Protein AF-A0A353T2W4-F1 (afdb_monomer_lite)

Radius of gyration: 11.77 Å; chains: 1; bounding box: 34×20×27 Å

Foldseek 3Di:
DVLVVVQVVLFVLLCPQPFWPGKHFDADPVSDTDDIDTDGDPPDDPVVSVVSSVVSVVVVD

Sequence (61 aa):
MAELESIEEYQQLLNKIPGVLSSRIITDDHSNITDVHVLSTTNRGPKQIVRDVQSAMLAKY

Secondary structure (DSSP, 8-state):
-HHHHHHHHHHHHHTTSTTEEEEEEEE-TTS-EEEEEEEE-TTS-HHHHHHHHHHHHHHH-

pLDDT: mean 91.07, std 11.32, range [46.31, 98.0]

Structure (mmCIF, N/CA/C/O backbone):
data_AF-A0A353T2W4-F1
#
_entry.id   AF-A0A353T2W4-F1
#
loop_
_atom_site.group_PDB
_atom_site.id
_atom_site.type_symbol
_atom_site.label_atom_id
_atom_site.label_alt_id
_atom_site.label_comp_id
_atom_site.label_asym_id
_atom_site.label_entity_id
_atom_site.label_seq_id
_atom_site.pdbx_PDB_ins_code
_atom_site.C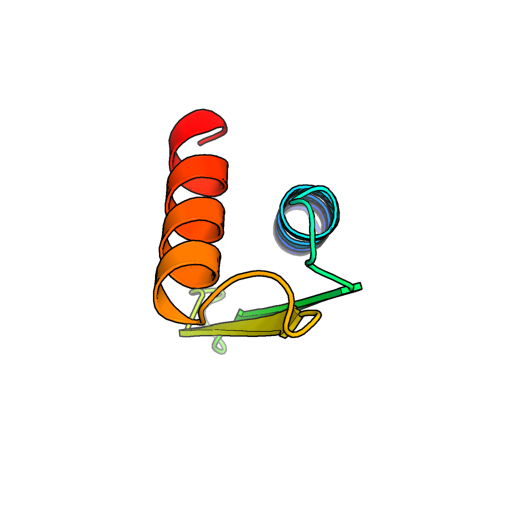artn_x
_atom_site.Cartn_y
_atom_site.Cartn_z
_atom_site.occupancy
_atom_site.B_iso_or_equiv
_atom_site.auth_seq_id
_atom_site.auth_comp_id
_atom_site.auth_asym_id
_atom_site.auth_atom_id
_atom_site.pdbx_PDB_model_num
ATOM 1 N N . MET A 1 1 ? 21.708 -1.185 -7.221 1.00 46.31 1 MET A N 1
ATOM 2 C CA . MET A 1 1 ? 21.464 -1.232 -5.758 1.00 46.31 1 MET A CA 1
ATOM 3 C C . MET A 1 1 ? 20.520 -0.119 -5.300 1.00 46.31 1 MET A C 1
ATOM 5 O O . MET A 1 1 ? 19.622 -0.440 -4.543 1.00 46.31 1 MET A O 1
ATOM 9 N N . ALA A 1 2 ? 20.626 1.116 -5.816 1.00 50.06 2 ALA A N 1
ATOM 10 C CA . ALA A 1 2 ? 19.779 2.256 -5.413 1.00 50.06 2 ALA A CA 1
ATOM 11 C C . ALA A 1 2 ? 18.249 2.111 -5.656 1.00 50.06 2 ALA A C 1
ATOM 13 O O . ALA A 1 2 ? 17.452 2.659 -4.898 1.00 50.06 2 ALA A O 1
ATOM 14 N N . GLU A 1 3 ? 17.807 1.367 -6.679 1.00 58.62 3 GLU A N 1
ATOM 15 C CA . GLU A 1 3 ? 16.363 1.207 -6.968 1.00 58.62 3 GLU A CA 1
ATOM 16 C C . GLU A 1 3 ? 15.645 0.256 -5.997 1.00 58.62 3 GLU A C 1
ATOM 18 O O . GLU A 1 3 ? 14.504 0.512 -5.618 1.00 58.62 3 GLU A O 1
ATOM 23 N N . LEU A 1 4 ? 16.319 -0.800 -5.524 1.00 59.53 4 LEU A N 1
ATOM 24 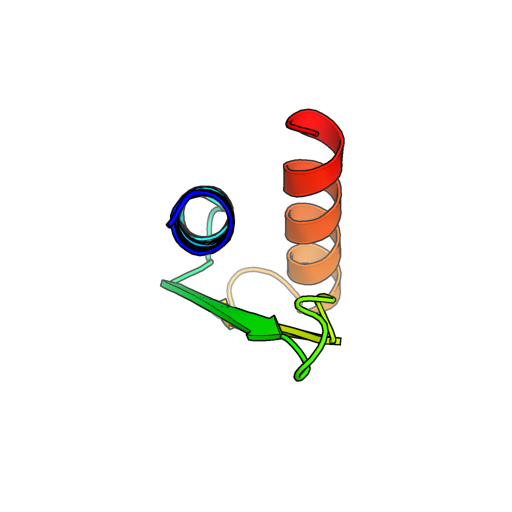C CA . LEU A 1 4 ? 15.753 -1.723 -4.529 1.00 59.53 4 LEU A CA 1
ATOM 25 C C . LEU A 1 4 ? 15.584 -1.052 -3.159 1.00 59.53 4 LEU A C 1
ATOM 27 O O . LEU A 1 4 ? 14.564 -1.267 -2.506 1.00 59.53 4 LEU A O 1
ATOM 31 N N . GLU A 1 5 ? 16.537 -0.201 -2.755 1.00 64.62 5 GLU A N 1
ATOM 32 C CA . GLU A 1 5 ? 16.427 0.597 -1.522 1.00 64.62 5 GLU A CA 1
ATOM 33 C C . GLU A 1 5 ? 15.182 1.496 -1.546 1.00 64.62 5 GLU A C 1
ATOM 35 O O . GLU A 1 5 ? 14.455 1.577 -0.557 1.00 64.62 5 GLU A O 1
ATOM 40 N N . SER A 1 6 ? 14.866 2.088 -2.703 1.00 83.06 6 SER A N 1
ATOM 41 C CA . SER A 1 6 ? 13.694 2.960 -2.862 1.00 83.06 6 SER A CA 1
ATOM 42 C C . SER A 1 6 ? 12.372 2.198 -2.689 1.00 83.06 6 SER A C 1
ATOM 44 O O . SER A 1 6 ? 11.456 2.680 -2.021 1.00 83.06 6 SER A O 1
ATOM 46 N N . ILE A 1 7 ? 12.272 0.975 -3.222 1.00 90.94 7 ILE A N 1
ATOM 47 C CA . ILE A 1 7 ? 11.071 0.135 -3.083 1.00 90.94 7 ILE A CA 1
ATOM 48 C C . ILE A 1 7 ? 10.843 -0.262 -1.623 1.00 90.94 7 ILE A C 1
ATOM 50 O O . ILE A 1 7 ? 9.712 -0.235 -1.127 1.00 90.94 7 ILE A O 1
ATOM 54 N N . GLU A 1 8 ? 11.908 -0.634 -0.918 1.00 92.25 8 GLU A N 1
ATOM 55 C CA . GLU A 1 8 ? 11.798 -1.034 0.479 1.00 92.25 8 GLU A CA 1
ATOM 56 C C . GLU A 1 8 ? 11.366 0.142 1.366 1.00 92.25 8 GLU A C 1
ATOM 58 O O . GLU A 1 8 ? 10.481 -0.022 2.210 1.00 92.25 8 GLU A O 1
ATOM 63 N N . GLU A 1 9 ? 11.869 1.352 1.104 1.00 93.88 9 GLU A N 1
ATOM 64 C CA . GLU A 1 9 ? 11.403 2.572 1.768 1.00 93.88 9 GLU A CA 1
ATOM 65 C C . GLU A 1 9 ? 9.920 2.868 1.522 1.00 93.88 9 GLU A C 1
ATOM 67 O O . GLU A 1 9 ? 9.207 3.282 2.444 1.00 93.88 9 GLU A O 1
ATOM 72 N N . TYR A 1 10 ? 9.437 2.665 0.295 1.00 94.44 10 TYR A N 1
ATOM 73 C CA . TYR A 1 10 ? 8.027 2.844 -0.042 1.00 94.44 10 TYR A CA 1
ATOM 74 C C . TYR A 1 10 ? 7.150 1.867 0.745 1.00 94.44 10 TYR A C 1
ATOM 76 O O . TYR A 1 10 ? 6.170 2.275 1.367 1.00 94.44 10 TYR A O 1
ATOM 84 N N . GLN A 1 11 ? 7.522 0.587 0.802 1.00 96.19 11 GLN A N 1
ATOM 85 C CA . GLN A 1 11 ? 6.788 -0.415 1.584 1.00 96.19 11 GLN A CA 1
ATOM 86 C C . GLN A 1 11 ? 6.822 -0.092 3.085 1.00 96.19 11 GLN A C 1
ATOM 88 O O . GLN A 1 11 ? 5.804 -0.190 3.771 1.00 96.19 11 GLN A O 1
ATOM 93 N N . GLN A 1 12 ? 7.968 0.357 3.608 1.00 96.56 12 GLN A N 1
ATOM 94 C CA . GLN A 1 12 ? 8.086 0.805 4.997 1.00 96.56 12 GLN A CA 1
ATOM 95 C C . GLN A 1 12 ? 7.207 2.026 5.293 1.00 96.56 12 GLN A C 1
ATOM 97 O O . GLN A 1 12 ? 6.649 2.119 6.386 1.00 96.56 12 GLN A O 1
ATOM 102 N N . LEU A 1 13 ? 7.067 2.959 4.347 1.00 96.12 13 LEU A N 1
ATOM 103 C CA . LEU A 1 13 ? 6.136 4.080 4.463 1.00 96.12 13 LEU A CA 1
ATOM 104 C C . LEU A 1 13 ? 4.689 3.583 4.522 1.00 96.12 13 LEU A C 1
ATOM 106 O O . LEU A 1 13 ? 3.955 3.960 5.433 1.00 96.12 13 LEU A O 1
ATOM 110 N N . LEU A 1 14 ? 4.286 2.719 3.588 1.00 96.88 14 LEU A N 1
ATOM 111 C CA . LEU A 1 14 ? 2.915 2.208 3.525 1.00 96.88 14 LEU A CA 1
ATOM 112 C C . LEU A 1 14 ? 2.541 1.385 4.760 1.00 96.88 14 LEU A C 1
ATOM 114 O O . LEU A 1 14 ? 1.422 1.500 5.253 1.00 96.88 14 LEU A O 1
ATOM 118 N N . ASN A 1 15 ? 3.484 0.630 5.324 1.00 97.56 15 ASN A N 1
ATOM 119 C CA . ASN A 1 15 ? 3.265 -0.139 6.551 1.00 97.56 15 ASN A CA 1
ATOM 120 C C . ASN A 1 15 ? 3.057 0.741 7.799 1.00 97.56 15 ASN A C 1
ATOM 122 O O . ASN A 1 15 ? 2.644 0.232 8.837 1.00 97.56 15 ASN A O 1
ATOM 126 N N . LYS A 1 16 ? 3.314 2.056 7.724 1.00 96.69 16 LYS A N 1
ATOM 127 C CA . LYS A 1 16 ? 2.991 3.012 8.801 1.00 96.69 16 LYS A CA 1
ATOM 128 C C . LYS A 1 16 ? 1.547 3.515 8.735 1.00 96.69 16 LYS A C 1
ATOM 130 O O . LYS A 1 16 ? 1.093 4.163 9.677 1.00 96.69 16 LYS A O 1
ATOM 135 N N . ILE A 1 17 ? 0.822 3.249 7.646 1.00 96.19 17 ILE A N 1
ATOM 136 C CA . ILE A 1 17 ? -0.575 3.663 7.503 1.00 96.19 17 ILE A CA 1
ATOM 137 C C . ILE A 1 17 ? -1.434 2.868 8.499 1.00 96.19 17 ILE A C 1
ATOM 139 O O . ILE A 1 17 ? -1.381 1.636 8.508 1.00 96.19 17 ILE A O 1
ATOM 143 N N . PRO A 1 18 ? -2.270 3.524 9.326 1.00 95.38 18 PRO A N 1
ATOM 144 C CA . PRO A 1 18 ? -3.085 2.812 10.301 1.00 95.38 18 PRO A CA 1
ATOM 145 C C . PRO A 1 18 ? -4.029 1.803 9.640 1.00 95.38 18 PRO A C 1
ATOM 147 O O . PRO A 1 18 ? -4.861 2.162 8.808 1.00 95.38 18 PRO A O 1
ATOM 150 N N . G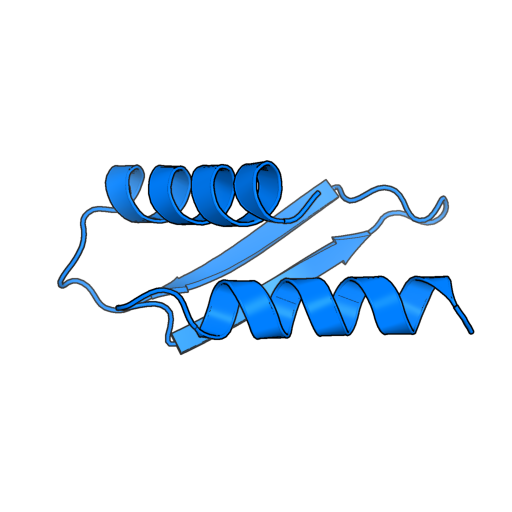LY A 1 19 ? -3.937 0.544 10.063 1.00 95.06 19 GLY A N 1
ATOM 151 C CA . GLY A 1 19 ? -4.732 -0.555 9.514 1.00 95.06 19 GLY A CA 1
ATOM 152 C C . GLY A 1 19 ? -4.056 -1.312 8.372 1.00 95.06 19 GLY A C 1
ATOM 153 O O . GLY A 1 19 ? -4.563 -2.366 8.005 1.00 95.06 19 GLY A O 1
ATOM 154 N N . VAL A 1 20 ? -2.914 -0.851 7.850 1.00 97.44 20 VAL A N 1
ATOM 155 C CA . VAL A 1 20 ? -2.060 -1.658 6.967 1.00 97.44 20 VAL A CA 1
ATOM 156 C C . VAL A 1 20 ? -1.207 -2.595 7.821 1.00 97.44 20 VAL A C 1
ATOM 158 O O . VAL A 1 20 ? -0.547 -2.165 8.761 1.00 97.44 20 VAL A O 1
ATOM 161 N N . LEU A 1 21 ? -1.250 -3.889 7.509 1.00 97.19 21 LEU A N 1
ATOM 162 C CA . LEU A 1 21 ? -0.463 -4.933 8.172 1.00 97.19 21 LEU A CA 1
ATOM 163 C C . LEU A 1 21 ? 0.837 -5.210 7.415 1.00 97.19 21 LEU A C 1
ATOM 165 O O . LEU A 1 21 ? 1.875 -5.468 8.017 1.00 97.19 21 LEU A O 1
ATOM 169 N N . SER A 1 22 ? 0.769 -5.188 6.086 1.00 98.00 22 SER A N 1
ATOM 170 C CA . SER A 1 22 ? 1.911 -5.396 5.205 1.00 98.00 22 SER A CA 1
ATOM 171 C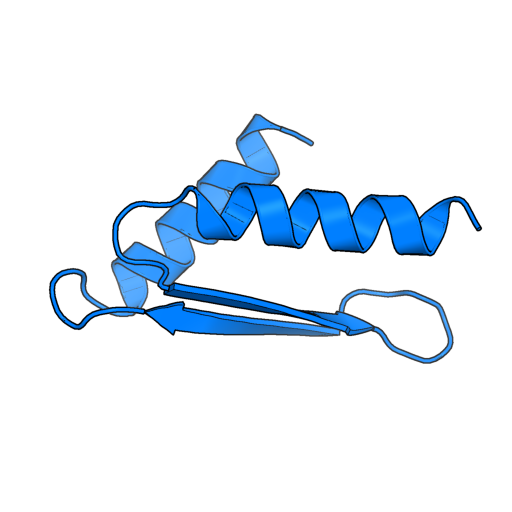 C . SER A 1 22 ? 1.601 -4.854 3.814 1.00 98.00 22 SER A C 1
ATOM 173 O O . SER A 1 22 ? 0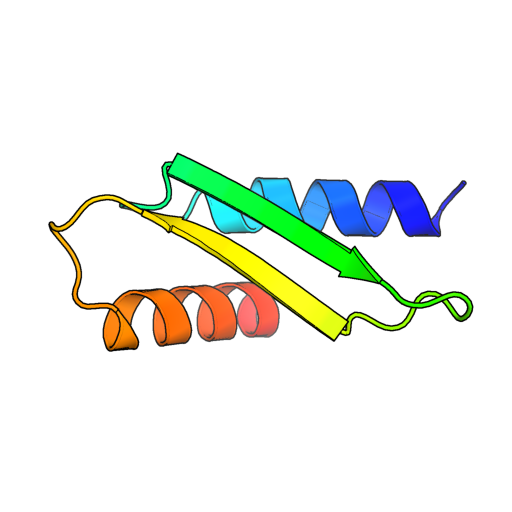.439 -4.798 3.402 1.00 98.00 22 SER A O 1
ATOM 175 N N . SER A 1 23 ? 2.643 -4.491 3.078 1.00 97.44 23 SER A N 1
ATOM 176 C CA . SER A 1 23 ? 2.562 -4.041 1.698 1.00 97.44 23 SER A CA 1
ATOM 177 C C . SER A 1 23 ? 3.685 -4.650 0.871 1.00 97.44 23 SER A C 1
ATOM 179 O O . SER A 1 23 ? 4.769 -4.950 1.380 1.00 97.44 23 SER A O 1
ATOM 181 N N . ARG A 1 24 ? 3.401 -4.848 -0.414 1.00 96.81 24 ARG A N 1
ATOM 182 C CA . ARG A 1 24 ? 4.367 -5.297 -1.407 1.00 96.81 24 ARG A CA 1
ATOM 183 C C . ARG A 1 24 ? 4.192 -4.513 -2.694 1.00 96.81 24 ARG A C 1
ATOM 185 O O . ARG A 1 24 ? 3.075 -4.400 -3.194 1.00 96.81 24 ARG A O 1
ATOM 192 N N . ILE A 1 25 ? 5.298 -4.017 -3.227 1.00 94.94 25 ILE A N 1
ATOM 193 C CA . ILE A 1 25 ? 5.349 -3.355 -4.527 1.00 94.94 25 ILE A CA 1
ATOM 194 C C . ILE A 1 25 ? 5.898 -4.351 -5.542 1.00 94.94 25 ILE A C 1
ATOM 196 O O . ILE A 1 25 ? 6.893 -5.028 -5.280 1.00 94.94 25 ILE A O 1
ATOM 200 N N . ILE A 1 26 ? 5.214 -4.460 -6.674 1.00 94.31 26 ILE A N 1
ATOM 201 C CA . ILE A 1 26 ? 5.625 -5.283 -7.807 1.00 94.31 26 ILE A CA 1
ATOM 202 C C . ILE A 1 26 ? 6.102 -4.348 -8.911 1.00 94.31 26 ILE A C 1
ATOM 204 O O . ILE A 1 26 ? 5.459 -3.333 -9.192 1.00 94.31 26 ILE A O 1
ATOM 208 N N . THR A 1 27 ? 7.239 -4.691 -9.508 1.00 93.00 27 THR A N 1
ATOM 209 C CA . THR A 1 27 ? 7.809 -3.974 -10.644 1.00 93.00 27 THR A CA 1
ATOM 210 C C . THR A 1 27 ? 7.927 -4.885 -11.853 1.00 93.00 27 THR A C 1
ATOM 212 O O . THR A 1 27 ? 8.083 -6.099 -11.704 1.00 93.00 27 THR A O 1
ATOM 215 N N . ASP A 1 28 ? 7.877 -4.292 -13.040 1.00 91.25 28 ASP A N 1
ATOM 216 C CA . ASP A 1 28 ? 8.220 -4.980 -14.281 1.00 91.25 28 ASP A CA 1
ATOM 217 C C . ASP A 1 28 ? 9.746 -5.106 -14.466 1.00 91.25 28 ASP A C 1
ATOM 219 O O . ASP A 1 28 ? 10.544 -4.652 -13.639 1.00 91.25 28 ASP A O 1
ATOM 223 N N . ASP A 1 29 ? 10.151 -5.706 -15.587 1.00 88.88 29 ASP A N 1
ATOM 224 C CA . ASP A 1 29 ? 11.560 -5.874 -15.971 1.00 88.88 29 ASP A CA 1
ATOM 225 C C . ASP A 1 29 ? 12.282 -4.538 -16.253 1.00 88.88 29 ASP A C 1
ATOM 227 O O . ASP A 1 29 ? 13.506 -4.507 -16.375 1.00 88.88 29 ASP A O 1
ATOM 231 N N . HIS A 1 30 ? 11.538 -3.431 -16.354 1.00 87.25 30 HIS A N 1
ATOM 232 C CA . HIS A 1 30 ? 12.046 -2.072 -16.555 1.00 87.25 30 HIS A CA 1
ATOM 233 C C . HIS A 1 30 ? 11.991 -1.231 -15.269 1.00 87.25 30 HIS A C 1
ATOM 235 O O . HIS A 1 30 ? 12.133 -0.010 -15.337 1.00 87.25 30 HIS A O 1
ATOM 241 N N . SER A 1 31 ? 11.782 -1.862 -14.109 1.00 84.06 31 SER A N 1
ATOM 242 C CA . SER A 1 31 ? 11.676 -1.206 -12.799 1.00 84.06 31 SER A CA 1
ATOM 243 C C . SER A 1 31 ? 10.489 -0.242 -12.653 1.00 84.06 31 SER A C 1
ATOM 245 O O . SER A 1 31 ? 10.449 0.550 -11.709 1.00 84.06 31 SER A O 1
ATOM 247 N N . ASN A 1 32 ? 9.482 -0.311 -13.526 1.00 88.31 32 ASN A N 1
ATOM 248 C CA . ASN A 1 32 ? 8.249 0.449 -13.345 1.00 88.31 32 ASN A CA 1
ATOM 249 C C . ASN A 1 32 ? 7.348 -0.260 -12.341 1.00 88.31 32 ASN A C 1
ATOM 251 O O . ASN A 1 32 ? 7.144 -1.469 -12.428 1.00 88.31 32 ASN A O 1
ATOM 255 N N . ILE A 1 33 ? 6.756 0.498 -11.418 1.00 90.56 33 ILE A N 1
ATOM 256 C CA . ILE A 1 33 ? 5.754 -0.038 -10.493 1.00 90.56 33 ILE A CA 1
ATOM 257 C C . ILE A 1 33 ? 4.502 -0.430 -11.286 1.00 90.56 33 ILE A C 1
ATOM 259 O O . ILE A 1 33 ? 3.861 0.431 -11.890 1.00 90.56 33 ILE A O 1
ATOM 263 N N . THR A 1 34 ? 4.135 -1.710 -11.248 1.00 94.00 34 THR A N 1
ATOM 264 C CA . THR A 1 34 ? 2.908 -2.221 -11.879 1.00 94.00 34 THR A CA 1
ATOM 265 C C . THR A 1 34 ? 1.773 -2.311 -10.870 1.00 94.00 34 THR A C 1
ATOM 267 O O . THR A 1 34 ? 0.651 -1.902 -11.159 1.00 94.00 34 THR A O 1
ATOM 270 N N . ASP A 1 35 ? 2.079 -2.790 -9.661 1.00 94.75 35 ASP A N 1
ATOM 271 C CA . ASP A 1 35 ? 1.077 -3.113 -8.653 1.00 94.75 35 ASP A CA 1
ATOM 272 C C . ASP A 1 35 ? 1.559 -2.796 -7.237 1.00 94.75 35 ASP A C 1
ATOM 274 O O . ASP A 1 35 ? 2.737 -2.929 -6.890 1.00 94.75 35 ASP A O 1
ATOM 278 N N . VAL A 1 36 ? 0.597 -2.443 -6.383 1.00 95.31 36 VAL A N 1
ATOM 279 C CA . VAL A 1 36 ? 0.791 -2.305 -4.939 1.00 95.31 36 VAL A CA 1
ATOM 280 C C . VAL A 1 36 ? -0.218 -3.201 -4.238 1.00 95.31 36 VAL A C 1
ATOM 282 O O . VAL A 1 36 ? -1.418 -2.924 -4.213 1.00 95.31 36 VAL A O 1
ATOM 285 N N . HIS A 1 37 ? 0.274 -4.280 -3.641 1.00 97.06 37 HIS A N 1
ATOM 286 C CA . HIS A 1 37 ? -0.534 -5.180 -2.833 1.00 97.06 37 HIS A CA 1
ATOM 287 C C . HIS A 1 37 ? -0.495 -4.732 -1.380 1.00 97.06 37 HIS A C 1
ATOM 289 O O . HIS A 1 37 ? 0.578 -4.539 -0.808 1.00 97.06 37 HIS A O 1
ATOM 295 N N . VAL A 1 38 ? -1.669 -4.602 -0.768 1.00 97.31 38 VAL A N 1
ATOM 296 C CA . VAL A 1 38 ? -1.812 -4.180 0.626 1.00 97.31 38 VAL A CA 1
ATOM 297 C C . VAL A 1 38 ? -2.652 -5.205 1.367 1.00 97.31 38 VAL A C 1
ATOM 299 O O . VAL A 1 38 ? -3.792 -5.474 0.993 1.00 97.31 38 VAL A O 1
ATOM 302 N N . LEU A 1 39 ? -2.092 -5.756 2.441 1.00 97.88 39 LEU A N 1
ATOM 303 C CA . LEU A 1 39 ? -2.846 -6.500 3.437 1.00 97.88 39 LEU A CA 1
ATOM 304 C C . LEU A 1 39 ? -3.271 -5.520 4.529 1.00 97.88 39 LEU A C 1
ATOM 306 O O . LEU A 1 39 ? -2.419 -4.927 5.191 1.00 97.88 39 LEU A O 1
ATOM 310 N N . SER A 1 40 ? -4.575 -5.357 4.733 1.00 97.50 40 SER A N 1
ATOM 311 C CA . SER A 1 40 ? -5.123 -4.460 5.751 1.00 97.50 40 SER A CA 1
ATOM 312 C C . SER A 1 40 ? -6.085 -5.174 6.694 1.00 97.50 40 SER A C 1
ATOM 31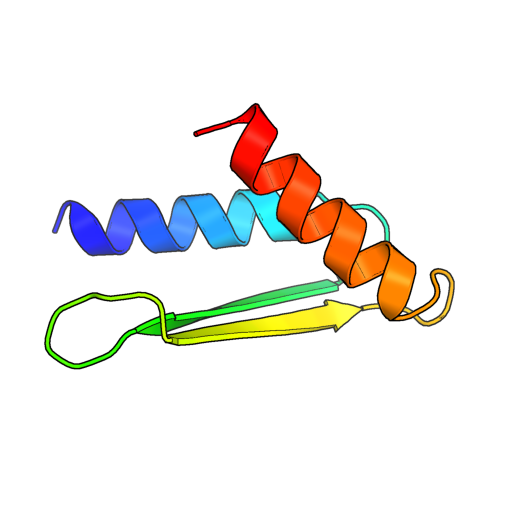4 O O . SER A 1 40 ? -6.637 -6.229 6.379 1.00 97.50 40 SER A O 1
ATOM 316 N N . THR A 1 41 ? -6.327 -4.566 7.852 1.00 96.19 41 THR A N 1
ATOM 317 C CA . THR A 1 41 ? -7.467 -4.914 8.701 1.00 96.19 41 THR A CA 1
ATOM 318 C C . THR A 1 41 ? -8.778 -4.475 8.042 1.00 96.19 41 THR A C 1
ATOM 320 O O . THR A 1 41 ? -8.788 -3.740 7.051 1.00 96.19 41 THR A O 1
ATOM 323 N N . THR A 1 42 ? -9.909 -4.903 8.602 1.00 94.75 42 THR A N 1
ATOM 324 C CA . THR A 1 42 ? -11.248 -4.535 8.115 1.00 94.75 42 THR A CA 1
ATOM 325 C C . THR A 1 42 ? -11.800 -3.250 8.745 1.00 94.75 42 THR A C 1
ATOM 327 O O . THR A 1 42 ? -12.914 -2.843 8.428 1.00 94.75 42 THR A O 1
ATOM 330 N N . ASN A 1 43 ? -11.032 -2.577 9.613 1.00 92.31 43 ASN A N 1
ATOM 331 C CA . ASN A 1 43 ? -11.454 -1.352 10.306 1.00 92.31 43 ASN A CA 1
ATOM 332 C C . ASN A 1 43 ? -11.578 -0.128 9.383 1.00 92.31 43 ASN A C 1
ATOM 334 O O . ASN A 1 43 ? -12.241 0.841 9.749 1.00 92.31 43 ASN A O 1
ATOM 338 N N . ARG A 1 44 ? -10.926 -0.146 8.215 1.00 93.00 44 ARG A N 1
ATOM 339 C CA . ARG A 1 44 ? -11.029 0.888 7.176 1.00 93.00 44 ARG A CA 1
ATOM 340 C C . ARG A 1 44 ? -11.571 0.258 5.902 1.00 93.00 44 ARG A C 1
ATOM 342 O O . ARG A 1 44 ? -11.184 -0.850 5.539 1.00 93.00 44 ARG A O 1
ATOM 349 N N . GLY A 1 45 ? -12.459 0.967 5.208 1.00 95.69 45 GLY A N 1
ATOM 350 C CA . GLY A 1 45 ? -13.005 0.478 3.944 1.00 95.69 45 GLY A CA 1
ATOM 351 C C . GLY A 1 45 ? -11.925 0.416 2.851 1.00 95.69 45 GLY A C 1
ATOM 352 O O . GLY A 1 45 ? -11.036 1.272 2.842 1.00 95.69 45 GLY A O 1
ATOM 353 N N . PRO A 1 46 ? -12.020 -0.498 1.865 1.00 95.25 46 PRO A N 1
ATOM 354 C CA . PRO A 1 46 ? -11.005 -0.635 0.813 1.00 95.25 46 PRO A CA 1
ATOM 355 C C . PRO A 1 46 ? -10.697 0.677 0.076 1.00 95.25 46 PRO A C 1
ATOM 357 O O . PRO A 1 46 ? -9.543 0.997 -0.189 1.00 95.25 46 PRO A O 1
ATOM 360 N N . LYS A 1 47 ? -11.722 1.500 -0.188 1.00 96.69 47 LYS A N 1
ATOM 361 C CA . LYS A 1 47 ? -11.540 2.818 -0.819 1.00 96.69 47 LYS A CA 1
ATOM 362 C C . LYS A 1 47 ? -10.752 3.798 0.053 1.00 96.69 47 LYS A C 1
ATOM 364 O O . LYS A 1 47 ? -10.036 4.621 -0.499 1.00 96.69 47 LYS A O 1
ATOM 369 N N . GLN A 1 48 ? -10.888 3.736 1.378 1.00 97.44 48 GLN A N 1
ATOM 370 C CA . GLN A 1 48 ? -10.122 4.593 2.287 1.00 97.44 48 GLN A CA 1
ATOM 371 C C . GLN A 1 48 ? -8.653 4.174 2.307 1.00 97.44 48 GLN A C 1
ATOM 373 O O . GLN A 1 48 ? -7.799 5.034 2.157 1.00 97.44 48 GLN A O 1
ATOM 378 N N . ILE A 1 49 ? -8.370 2.866 2.363 1.00 97.44 49 ILE A N 1
ATOM 379 C CA . ILE A 1 49 ? -6.995 2.345 2.283 1.00 97.44 49 ILE A CA 1
ATOM 380 C C . ILE A 1 49 ? -6.304 2.810 0.998 1.00 97.44 49 ILE A C 1
ATOM 382 O O . ILE A 1 49 ? -5.195 3.332 1.057 1.00 97.44 49 ILE A O 1
ATOM 386 N N . VAL A 1 50 ? -6.971 2.701 -0.157 1.00 96.69 50 VAL A N 1
ATOM 387 C CA . VAL A 1 50 ? -6.414 3.187 -1.433 1.00 96.69 50 VAL A CA 1
ATOM 388 C C . VAL A 1 50 ? -6.098 4.685 -1.374 1.00 96.69 50 VAL A C 1
ATOM 390 O O . VAL A 1 50 ? -5.052 5.111 -1.858 1.00 96.69 50 VAL A O 1
ATOM 393 N N . ARG A 1 51 ? -6.972 5.491 -0.758 1.00 97.00 51 ARG A N 1
ATOM 394 C CA . ARG A 1 51 ? -6.747 6.936 -0.606 1.00 97.00 51 ARG A CA 1
ATOM 395 C C . ARG A 1 51 ? -5.584 7.239 0.327 1.00 97.00 51 ARG A C 1
ATOM 397 O O . ARG A 1 51 ? -4.762 8.073 -0.024 1.00 97.00 51 ARG A O 1
ATOM 404 N N . ASP A 1 52 ? -5.482 6.542 1.452 1.00 96.81 52 ASP A N 1
ATOM 405 C CA . ASP A 1 52 ? -4.386 6.722 2.405 1.00 96.81 52 ASP A CA 1
ATOM 406 C C . ASP A 1 52 ? -3.032 6.377 1.765 1.00 96.81 52 ASP A C 1
ATOM 408 O O . ASP A 1 52 ? -2.069 7.123 1.924 1.00 96.81 52 ASP A O 1
ATOM 412 N N . VAL A 1 53 ? -2.971 5.292 0.982 1.00 96.25 53 VAL A N 1
ATOM 413 C CA . VAL A 1 53 ? -1.777 4.891 0.216 1.00 96.25 53 VAL A CA 1
ATOM 414 C C . VAL A 1 53 ? -1.381 5.978 -0.784 1.00 96.25 53 VAL A C 1
ATOM 416 O O . VAL A 1 53 ? -0.226 6.401 -0.804 1.00 96.25 53 VAL A O 1
ATOM 419 N N . GLN A 1 54 ? -2.336 6.473 -1.579 1.00 95.62 54 GLN A N 1
ATOM 420 C CA . GLN A 1 54 ? -2.086 7.553 -2.539 1.00 95.62 54 GLN A CA 1
ATOM 421 C C . GLN A 1 54 ? -1.610 8.834 -1.845 1.00 95.62 54 GLN A C 1
ATOM 423 O O . GLN A 1 54 ? -0.623 9.432 -2.266 1.00 95.62 54 GLN A O 1
ATOM 428 N N . SER A 1 55 ? -2.284 9.244 -0.768 1.00 96.75 55 SER A N 1
ATOM 429 C CA . SER A 1 55 ? -1.921 10.434 0.001 1.00 96.75 55 SER A CA 1
ATOM 430 C C . SER A 1 55 ? -0.538 10.314 0.639 1.00 96.75 55 SER A C 1
ATOM 432 O O . SER A 1 55 ? 0.206 11.288 0.622 1.00 96.75 55 SER A O 1
ATOM 434 N N . ALA A 1 56 ? -0.172 9.144 1.170 1.00 95.75 56 ALA A N 1
ATOM 435 C CA . ALA A 1 56 ? 1.145 8.924 1.763 1.00 95.75 56 ALA A CA 1
ATOM 436 C C . ALA A 1 56 ? 2.269 9.066 0.729 1.00 95.75 56 ALA A C 1
ATOM 438 O O . ALA A 1 56 ? 3.272 9.717 1.017 1.00 95.75 56 ALA A O 1
ATOM 439 N N . MET A 1 57 ? 2.087 8.502 -0.470 1.00 93.31 57 MET A N 1
ATOM 440 C CA . MET A 1 57 ? 3.077 8.619 -1.543 1.00 93.31 57 MET A CA 1
ATOM 441 C C . MET A 1 57 ? 3.233 10.065 -2.010 1.00 93.31 57 MET A C 1
ATOM 443 O O . MET A 1 57 ? 4.347 10.572 -1.986 1.00 93.31 57 MET A O 1
ATOM 447 N N . LEU A 1 58 ? 2.123 10.747 -2.316 1.00 93.69 58 LEU A N 1
ATOM 448 C CA . LEU A 1 58 ? 2.121 12.147 -2.771 1.00 93.69 58 LEU A CA 1
ATOM 449 C C . LEU A 1 58 ? 2.669 13.141 -1.739 1.00 93.69 58 LEU A C 1
ATOM 451 O O . LEU A 1 58 ? 3.092 14.237 -2.089 1.00 93.69 58 LEU A O 1
ATOM 455 N N . ALA A 1 59 ? 2.583 12.816 -0.449 1.00 94.31 59 ALA A N 1
ATOM 456 C CA . ALA A 1 59 ? 3.098 13.685 0.602 1.00 94.31 59 ALA A CA 1
ATOM 457 C C . ALA A 1 59 ? 4.621 13.572 0.767 1.00 94.31 59 ALA A C 1
ATOM 459 O O . ALA A 1 59 ? 5.244 14.512 1.259 1.00 94.31 59 ALA A O 1
ATOM 460 N N . LYS A 1 60 ? 5.211 12.421 0.416 1.00 85.25 60 LYS A N 1
ATOM 461 C CA . LYS A 1 60 ? 6.649 12.162 0.575 1.00 85.25 60 LYS A CA 1
ATOM 462 C C . LYS A 1 60 ? 7.444 12.380 -0.722 1.00 85.25 60 LYS A C 1
ATOM 464 O O . LYS A 1 60 ? 8.617 12.736 -0.614 1.00 85.25 60 LYS A O 1
ATOM 469 N N . TYR A 1 61 ? 6.835 12.177 -1.893 1.00 81.69 61 TYR A N 1
ATOM 470 C CA . TYR A 1 61 ? 7.468 12.220 -3.220 1.00 81.69 61 TYR A CA 1
ATOM 471 C C . TYR A 1 61 ? 6.609 12.998 -4.218 1.00 81.69 61 TYR A C 1
ATOM 473 O O . TYR A 1 61 ? 7.209 13.718 -5.046 1.00 81.69 61 TYR A O 1
#